Protein AF-A0A9E3MDI0-F1 (afdb_monomer_lite)

Sequence (77 aa):
MAFTFLGSSAKKADPVERAIRQIYRKTSISSDAGRVENATAFMVYLYENGIHDEEDLIELALLADGKRYDPTTGAFV

pLDDT: mean 71.72, std 13.82, range [37.88, 85.25]

Secondary structure (DSSP, 8-state):
----------S---HHHHHHHHHHHHSGGGG-HHHHHHHHHHHHHHHHTT---HHHHHHHHHHTTTPPEETTTTEE-

Foldseek 3Di:
DDDDPDDDDPPDPQLLVVLLVCCVVPPPCVVPPQLSVQLSVQLVVCVVVPPRDSVVSNVVSVVLVSFHQDPVVRDGD

Structure (mmCIF, N/CA/C/O backbone):
data_AF-A0A9E3MDI0-F1
#
_entry.id   AF-A0A9E3MDI0-F1
#
loop_
_atom_site.group_PDB
_atom_site.id
_atom_site.type_symbol
_atom_site.label_atom_id
_atom_site.label_alt_id
_atom_site.label_comp_id
_atom_site.label_asym_id
_atom_site.label_entity_id
_atom_site.label_seq_id
_atom_site.pdbx_PDB_ins_code
_atom_site.Cartn_x
_atom_site.Cartn_y
_atom_site.Cartn_z
_atom_site.occupancy
_atom_site.B_iso_or_equiv
_atom_site.auth_seq_id
_atom_site.auth_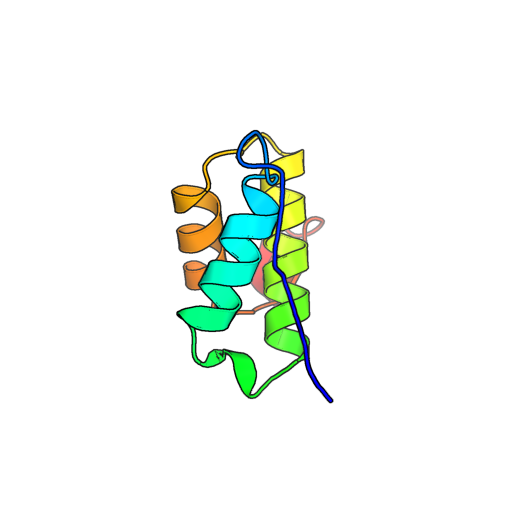comp_id
_atom_site.auth_asym_id
_atom_site.auth_atom_id
_atom_site.pdbx_PDB_model_num
ATOM 1 N N . MET A 1 1 ? 18.121 25.561 -7.419 1.00 37.88 1 MET A N 1
ATOM 2 C CA . MET A 1 1 ? 16.715 25.140 -7.244 1.00 37.88 1 MET A CA 1
ATOM 3 C C . MET A 1 1 ? 16.422 25.158 -5.754 1.00 37.88 1 MET A C 1
ATOM 5 O O . MET A 1 1 ? 16.992 24.352 -5.034 1.00 37.88 1 MET A O 1
ATOM 9 N N . ALA A 1 2 ? 15.669 26.147 -5.277 1.00 40.09 2 ALA A N 1
ATOM 10 C CA . ALA A 1 2 ? 15.343 26.306 -3.862 1.00 40.09 2 ALA A CA 1
ATOM 11 C C . ALA A 1 2 ? 13.901 25.837 -3.638 1.00 40.09 2 ALA A C 1
ATOM 13 O O . ALA A 1 2 ? 12.981 26.423 -4.199 1.00 40.09 2 ALA A O 1
ATOM 14 N N . PHE A 1 3 ? 13.709 24.778 -2.849 1.00 46.19 3 PHE A N 1
ATOM 15 C CA . PHE A 1 3 ? 12.387 24.362 -2.382 1.00 46.19 3 PHE A CA 1
ATOM 16 C C . PHE A 1 3 ? 12.128 25.010 -1.025 1.00 46.19 3 PHE A C 1
ATOM 18 O O . PHE A 1 3 ? 12.512 24.494 0.022 1.00 46.19 3 PHE A O 1
ATOM 25 N N . THR A 1 4 ? 11.504 26.181 -1.052 1.00 49.88 4 THR A N 1
ATOM 26 C C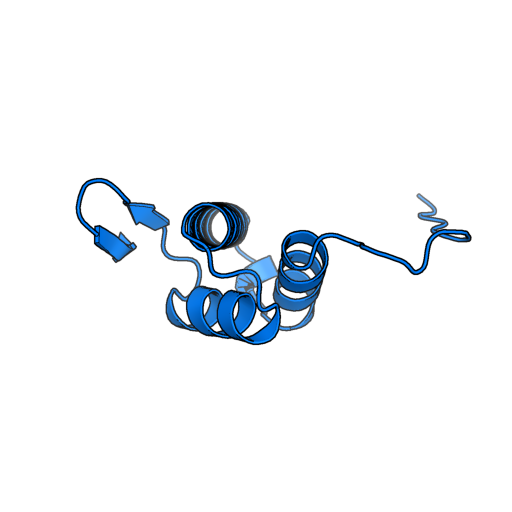A . THR A 1 4 ? 10.947 26.827 0.135 1.00 49.88 4 THR A CA 1
ATOM 27 C C . THR A 1 4 ? 9.553 26.262 0.395 1.00 49.88 4 THR A C 1
ATOM 29 O O . THR A 1 4 ? 8.596 26.668 -0.257 1.00 49.88 4 THR A O 1
ATOM 32 N N . PHE A 1 5 ? 9.423 25.354 1.362 1.00 50.19 5 PHE A N 1
ATOM 33 C CA . PHE A 1 5 ? 8.136 25.049 1.993 1.00 50.19 5 PHE A CA 1
ATOM 34 C C . PHE A 1 5 ? 8.077 25.778 3.336 1.00 50.19 5 PHE A C 1
ATOM 36 O O . PHE A 1 5 ? 8.324 25.198 4.391 1.00 50.19 5 PHE A O 1
ATOM 43 N N . LEU A 1 6 ? 7.798 27.082 3.279 1.00 50.44 6 LEU A N 1
ATOM 44 C CA . LEU A 1 6 ? 7.384 27.852 4.445 1.00 50.44 6 LEU A CA 1
ATOM 45 C C . LEU A 1 6 ? 5.892 28.155 4.311 1.00 50.44 6 LEU A C 1
ATOM 47 O O . LEU A 1 6 ? 5.491 28.915 3.436 1.00 50.44 6 LEU A O 1
ATOM 51 N N . GLY A 1 7 ? 5.107 27.608 5.237 1.00 42.31 7 GLY A N 1
ATOM 52 C CA . GLY A 1 7 ? 3.860 28.232 5.668 1.00 42.31 7 GLY A CA 1
ATOM 53 C C . GLY A 1 7 ? 2.571 27.477 5.349 1.00 42.31 7 GLY A C 1
ATOM 54 O O . GLY A 1 7 ? 2.149 27.388 4.205 1.00 42.31 7 GLY A O 1
ATOM 55 N N . SER A 1 8 ? 1.894 27.097 6.436 1.00 43.22 8 SER A N 1
ATOM 56 C CA . SER A 1 8 ? 0.430 27.099 6.569 1.00 43.22 8 SER A CA 1
ATOM 57 C C . SER A 1 8 ? -0.368 25.957 5.936 1.00 43.22 8 SER A C 1
ATOM 59 O O . SER A 1 8 ? -1.038 26.139 4.932 1.00 43.22 8 SER A O 1
ATOM 61 N N . SER A 1 9 ? -0.443 24.820 6.634 1.00 40.84 9 SER A N 1
ATOM 62 C CA . SER A 1 9 ? -1.704 24.375 7.260 1.00 40.84 9 SER A CA 1
ATOM 63 C C . SER A 1 9 ? -1.470 23.079 8.041 1.00 40.84 9 SER A C 1
ATOM 65 O O . SER A 1 9 ? -1.267 22.002 7.490 1.00 40.84 9 SER A O 1
ATOM 67 N N . ALA A 1 10 ? -1.469 23.193 9.364 1.00 53.16 10 ALA A N 1
ATOM 68 C CA . ALA A 1 10 ? -1.188 22.117 10.305 1.00 53.16 10 ALA A CA 1
ATOM 69 C C . ALA A 1 10 ? -2.432 21.279 10.677 1.00 53.16 10 ALA A C 1
ATOM 71 O O . ALA A 1 10 ? -2.507 20.772 11.794 1.00 53.16 10 ALA A O 1
ATOM 72 N N . LYS A 1 11 ? -3.437 21.129 9.804 1.00 45.34 11 LYS A N 1
ATOM 73 C CA . LYS A 1 11 ? -4.653 20.354 10.123 1.00 45.34 11 LYS A CA 1
ATOM 74 C C . LYS A 1 11 ? -5.122 19.573 8.895 1.00 45.34 11 LYS A C 1
ATOM 76 O O . LYS A 1 11 ? -5.654 20.177 7.976 1.00 45.34 11 LYS A O 1
ATOM 81 N N . LYS A 1 12 ? -4.940 18.247 8.921 1.00 49.25 12 LYS A N 1
ATOM 82 C CA . LYS A 1 12 ? -5.223 17.290 7.832 1.00 49.25 12 LYS A CA 1
ATOM 83 C C . LYS A 1 12 ? -4.300 17.410 6.612 1.00 49.25 12 LYS A C 1
ATOM 85 O O . LYS A 1 12 ? -4.761 17.619 5.503 1.00 49.25 12 LYS A O 1
ATOM 90 N N . ALA A 1 13 ? -2.992 17.250 6.798 1.00 54.06 13 ALA A N 1
ATOM 91 C CA . ALA A 1 13 ? -2.265 16.588 5.716 1.00 54.06 13 ALA A CA 1
ATOM 92 C C . ALA A 1 13 ? -2.785 15.148 5.726 1.00 54.06 13 ALA A C 1
ATOM 94 O O . ALA A 1 13 ? -2.720 14.532 6.795 1.00 54.06 13 ALA A O 1
ATOM 95 N N . ASP A 1 14 ? -3.385 14.683 4.629 1.00 68.56 14 ASP A N 1
ATOM 96 C CA . ASP A 1 14 ? -3.911 13.323 4.518 1.00 68.56 14 ASP A CA 1
ATOM 97 C C . ASP A 1 14 ? -2.884 12.336 5.099 1.00 68.56 14 ASP A C 1
ATOM 99 O O . ASP A 1 14 ? -1.695 12.440 4.766 1.00 68.56 14 ASP A O 1
ATOM 103 N N . PRO A 1 15 ? -3.289 11.430 6.008 1.00 70.69 15 PRO A N 1
ATOM 104 C CA . PRO A 1 15 ? -2.369 10.488 6.651 1.00 70.69 15 PRO A CA 1
ATOM 105 C C . PRO A 1 15 ? -1.550 9.708 5.613 1.00 70.69 15 PRO A C 1
ATOM 107 O O . PRO A 1 15 ? -0.368 9.458 5.823 1.00 70.69 15 PRO A O 1
ATOM 110 N N . VAL A 1 16 ? -2.123 9.481 4.428 1.00 69.31 16 VAL A N 1
ATOM 111 C CA . VAL A 1 16 ? -1.446 8.940 3.244 1.00 69.31 16 VAL A CA 1
ATOM 112 C C . VAL A 1 16 ? -0.251 9.792 2.801 1.00 69.31 16 VAL A C 1
ATOM 114 O O . VAL A 1 16 ? 0.843 9.266 2.628 1.00 69.31 16 VAL A O 1
ATOM 117 N N . GLU A 1 17 ? -0.389 11.113 2.652 1.00 74.94 17 GLU A N 1
ATOM 118 C CA . GLU A 1 17 ? 0.735 11.958 2.225 1.00 74.94 17 GLU A CA 1
ATOM 119 C C . GLU A 1 17 ? 1.862 12.011 3.264 1.00 74.94 17 GLU A C 1
ATOM 121 O O . GLU A 1 17 ? 3.040 12.166 2.916 1.00 74.94 17 GLU A O 1
ATOM 126 N N . ARG A 1 18 ? 1.517 11.965 4.556 1.00 76.75 18 ARG A N 1
ATOM 127 C CA . ARG A 1 18 ? 2.519 11.889 5.627 1.00 76.75 18 ARG A CA 1
ATOM 128 C C . ARG A 1 18 ? 3.239 10.550 5.595 1.00 76.75 18 ARG A C 1
ATOM 130 O O . ARG A 1 18 ? 4.470 10.553 5.555 1.00 76.75 18 ARG A O 1
ATOM 137 N N . ALA A 1 19 ? 2.489 9.459 5.479 1.00 74.69 19 ALA A N 1
ATOM 138 C CA . ALA A 1 19 ? 3.012 8.108 5.357 1.00 74.69 19 ALA A CA 1
ATOM 139 C C . ALA A 1 19 ? 3.949 7.960 4.145 1.00 74.69 19 ALA A C 1
ATOM 141 O O . ALA A 1 19 ? 5.070 7.472 4.291 1.00 74.69 19 ALA A O 1
ATOM 142 N N . ILE A 1 20 ? 3.557 8.487 2.979 1.00 74.50 20 ILE A N 1
ATOM 143 C CA . ILE A 1 20 ? 4.388 8.513 1.766 1.00 74.50 20 ILE A CA 1
ATOM 144 C C . ILE A 1 20 ? 5.689 9.277 2.031 1.00 74.50 20 ILE A C 1
ATOM 146 O O . ILE A 1 20 ? 6.777 8.735 1.832 1.00 74.50 20 ILE A O 1
ATOM 150 N N . ARG A 1 21 ? 5.611 10.519 2.533 1.00 76.69 21 ARG A N 1
ATOM 151 C CA . ARG A 1 21 ? 6.807 11.328 2.847 1.00 76.69 21 ARG A CA 1
ATOM 152 C C . ARG A 1 21 ? 7.727 10.629 3.845 1.00 76.69 21 ARG A C 1
ATOM 154 O O . ARG A 1 21 ? 8.949 10.749 3.738 1.00 76.69 21 ARG A O 1
ATOM 161 N N . GLN A 1 22 ? 7.155 9.916 4.809 1.00 74.31 22 GLN A N 1
ATOM 162 C CA . GLN A 1 22 ? 7.903 9.194 5.822 1.00 74.31 22 GLN A CA 1
ATOM 163 C C . GLN A 1 22 ? 8.562 7.942 5.257 1.00 74.31 22 GLN A C 1
ATOM 165 O O . GLN A 1 22 ? 9.729 7.720 5.564 1.00 74.31 22 GLN A O 1
ATOM 170 N N . ILE A 1 23 ? 7.902 7.190 4.375 1.00 72.75 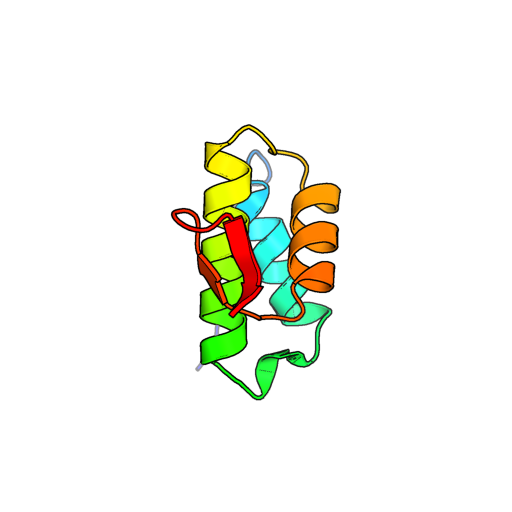23 ILE A N 1
ATOM 171 C CA . ILE A 1 23 ? 8.536 6.100 3.629 1.00 72.75 23 ILE A CA 1
ATOM 172 C C . ILE A 1 23 ? 9.694 6.636 2.798 1.00 72.75 23 ILE A C 1
ATOM 174 O O . ILE A 1 23 ? 10.817 6.199 3.025 1.00 72.75 23 ILE A O 1
ATOM 178 N N . TYR A 1 24 ? 9.486 7.660 1.966 1.00 70.00 24 TYR A N 1
ATOM 179 C CA . TYR A 1 24 ? 10.557 8.287 1.174 1.00 70.00 24 TYR A CA 1
ATOM 180 C C . TYR A 1 24 ? 11.774 8.718 2.015 1.00 70.00 24 TYR A C 1
ATOM 182 O O . TYR A 1 24 ? 12.903 8.703 1.529 1.00 70.00 24 TYR A O 1
ATOM 190 N N . ARG A 1 25 ? 11.560 9.120 3.275 1.00 71.62 25 ARG A N 1
ATOM 191 C CA . ARG A 1 25 ? 12.635 9.483 4.213 1.00 71.62 25 ARG A CA 1
ATOM 192 C C . ARG A 1 25 ? 13.279 8.291 4.915 1.00 71.62 25 ARG A C 1
ATOM 194 O O . ARG A 1 25 ? 14.475 8.331 5.186 1.00 71.62 25 ARG A O 1
ATOM 201 N N . LYS A 1 26 ? 12.472 7.313 5.327 1.00 64.94 26 LYS A N 1
ATOM 202 C CA . LYS A 1 26 ? 12.840 6.248 6.273 1.00 64.94 26 LYS A CA 1
ATOM 203 C C . LYS A 1 26 ? 13.391 5.026 5.558 1.00 64.94 26 LYS A C 1
ATOM 205 O O . LYS A 1 26 ? 14.195 4.298 6.129 1.00 64.94 26 LYS A O 1
ATOM 210 N N . THR A 1 27 ? 12.964 4.806 4.324 1.00 56.28 27 THR A N 1
ATOM 211 C CA . THR A 1 27 ? 13.349 3.639 3.559 1.00 56.28 27 THR A CA 1
ATOM 212 C C . THR A 1 27 ? 14.311 4.055 2.449 1.00 56.28 27 THR A C 1
ATOM 214 O O . THR A 1 27 ? 14.066 4.996 1.696 1.00 56.28 27 THR A O 1
ATOM 217 N N . SER A 1 28 ? 15.424 3.340 2.309 1.00 54.09 28 SER A N 1
ATOM 218 C CA . SER A 1 28 ? 16.374 3.521 1.203 1.00 54.09 28 SER A CA 1
ATOM 219 C C . SER A 1 28 ? 15.827 3.031 -0.152 1.00 54.09 28 SER A C 1
ATOM 221 O O . SER A 1 28 ? 16.601 2.843 -1.089 1.00 54.09 28 SER A O 1
ATOM 223 N N . ILE A 1 29 ? 14.500 2.855 -0.287 1.00 54.28 29 ILE A N 1
ATOM 224 C CA . ILE A 1 29 ? 13.797 2.551 -1.552 1.00 54.28 29 ILE A CA 1
ATOM 225 C C . ILE A 1 29 ? 14.060 3.639 -2.607 1.00 54.28 29 ILE A C 1
ATOM 227 O O . ILE A 1 29 ? 13.923 3.377 -3.794 1.00 54.28 29 ILE A O 1
ATOM 231 N N . SER A 1 30 ? 14.579 4.806 -2.213 1.00 52.03 30 SER A N 1
ATOM 232 C CA . SER A 1 30 ? 15.049 5.892 -3.085 1.00 52.03 30 SER A CA 1
ATOM 233 C C . SER A 1 30 ? 16.003 5.506 -4.228 1.00 52.03 30 SER A C 1
ATOM 235 O O . SER A 1 30 ? 16.263 6.353 -5.076 1.00 52.03 30 SER A O 1
ATOM 237 N N . SER A 1 31 ? 16.539 4.281 -4.280 1.00 57.25 31 SER A N 1
ATOM 238 C CA . SER A 1 31 ? 17.313 3.827 -5.448 1.00 57.25 31 SER A CA 1
ATOM 239 C C . SER A 1 31 ? 16.447 3.333 -6.611 1.00 57.25 31 SER A C 1
ATOM 241 O O . SER A 1 31 ? 16.934 3.310 -7.737 1.00 57.25 31 SER A O 1
ATOM 243 N N . ASP A 1 32 ? 15.183 2.967 -6.374 1.00 68.06 32 ASP A N 1
ATOM 244 C CA . ASP A 1 32 ? 14.304 2.400 -7.397 1.00 68.06 32 ASP A CA 1
ATOM 245 C C . ASP A 1 32 ? 12.956 3.131 -7.422 1.00 68.06 32 ASP A C 1
ATOM 247 O O . ASP A 1 32 ? 12.100 2.950 -6.554 1.00 68.06 32 ASP A O 1
ATOM 251 N N . ALA A 1 33 ? 12.784 4.003 -8.419 1.00 69.31 33 ALA A N 1
ATOM 252 C CA . ALA A 1 33 ? 11.574 4.807 -8.578 1.00 69.31 33 ALA A CA 1
ATOM 253 C C . ALA A 1 33 ? 10.307 3.937 -8.681 1.00 69.31 33 ALA A C 1
ATOM 255 O O . ALA A 1 33 ? 9.278 4.303 -8.113 1.00 69.31 33 ALA A O 1
ATOM 256 N N . GLY A 1 34 ? 10.403 2.757 -9.307 1.00 73.19 34 GLY A N 1
ATOM 257 C CA . GLY A 1 34 ? 9.275 1.839 -9.464 1.00 73.19 34 GLY A CA 1
ATOM 258 C C . GLY A 1 34 ? 8.824 1.241 -8.133 1.00 73.19 34 GLY A C 1
ATOM 259 O O . GLY A 1 34 ? 7.627 1.129 -7.870 1.00 73.19 34 GLY A O 1
ATOM 260 N N . ARG A 1 35 ? 9.765 0.940 -7.232 1.00 77.31 35 ARG A N 1
ATOM 261 C CA . ARG A 1 35 ? 9.428 0.486 -5.874 1.00 77.31 35 ARG A CA 1
ATOM 262 C C . ARG A 1 35 ? 8.670 1.546 -5.077 1.00 77.31 35 ARG A C 1
ATOM 264 O O . ARG A 1 35 ? 7.802 1.194 -4.276 1.00 77.31 35 ARG A O 1
ATOM 271 N N . VAL A 1 36 ? 8.962 2.831 -5.290 1.00 75.06 36 VAL A N 1
ATOM 272 C CA . VAL A 1 36 ? 8.230 3.893 -4.590 1.00 75.06 36 VAL A CA 1
ATOM 273 C C . VAL A 1 36 ? 6.837 4.117 -5.171 1.00 75.06 36 VAL A C 1
ATOM 275 O O . VAL A 1 36 ? 5.883 4.303 -4.412 1.00 75.06 36 VAL A O 1
ATOM 278 N N . GLU A 1 37 ? 6.694 4.055 -6.494 1.00 79.94 37 GLU A N 1
ATOM 279 C CA . GLU A 1 37 ? 5.382 4.107 -7.148 1.00 79.94 37 GLU A CA 1
ATOM 280 C C . GLU A 1 37 ? 4.489 2.950 -6.680 1.00 79.94 37 GLU A C 1
ATOM 282 O O . GLU A 1 37 ? 3.333 3.172 -6.317 1.00 79.94 37 GLU A O 1
ATOM 287 N N . ASN A 1 38 ? 5.045 1.739 -6.576 1.00 82.56 38 ASN A N 1
ATOM 288 C CA . ASN A 1 38 ? 4.339 0.564 -6.064 1.00 82.56 38 ASN A CA 1
ATOM 289 C C . ASN A 1 38 ? 3.905 0.723 -4.600 1.00 82.56 38 ASN A C 1
ATOM 291 O O . ASN A 1 38 ? 2.752 0.448 -4.269 1.00 82.56 38 ASN A O 1
ATOM 295 N N . ALA A 1 39 ? 4.803 1.194 -3.727 1.00 81.44 39 ALA A N 1
ATOM 296 C CA . ALA A 1 39 ? 4.481 1.441 -2.322 1.00 81.44 39 ALA A CA 1
ATOM 297 C C . ALA A 1 39 ? 3.397 2.520 -2.171 1.00 81.44 39 ALA A C 1
ATOM 299 O O . ALA A 1 39 ? 2.481 2.376 -1.365 1.00 81.44 39 ALA A O 1
ATOM 300 N N . THR A 1 40 ? 3.462 3.570 -2.992 1.00 81.62 40 THR A N 1
ATOM 301 C CA . THR A 1 40 ? 2.465 4.646 -3.013 1.00 81.62 40 THR A CA 1
ATOM 302 C C . THR A 1 40 ? 1.102 4.125 -3.462 1.00 81.62 40 THR A C 1
ATOM 304 O O . THR A 1 40 ? 0.104 4.373 -2.790 1.00 81.62 40 THR A O 1
ATOM 307 N N . ALA A 1 41 ? 1.051 3.357 -4.554 1.00 84.19 41 ALA A N 1
ATOM 308 C CA . ALA A 1 41 ? -0.185 2.749 -5.044 1.00 84.19 41 ALA A CA 1
ATOM 309 C C . ALA A 1 41 ? -0.811 1.809 -4.003 1.00 84.19 41 ALA A C 1
ATOM 311 O O . ALA A 1 41 ? -2.026 1.820 -3.806 1.00 84.19 41 ALA A O 1
ATOM 312 N N . PHE A 1 42 ? 0.017 1.042 -3.289 1.00 85.06 42 PHE A N 1
ATOM 313 C CA . PHE A 1 42 ? -0.450 0.184 -2.209 1.00 85.06 42 PHE A CA 1
ATOM 314 C C . PHE A 1 42 ? -1.011 0.987 -1.027 1.00 85.06 42 PHE A C 1
ATOM 316 O O . PHE A 1 42 ? -2.094 0.674 -0.545 1.00 85.06 42 PHE A O 1
ATOM 323 N N . MET A 1 43 ? -0.349 2.066 -0.600 1.00 83.38 43 MET A N 1
ATOM 324 C CA . MET A 1 43 ? -0.863 2.943 0.462 1.00 83.38 43 MET A CA 1
ATOM 325 C C . MET A 1 43 ? -2.202 3.591 0.102 1.00 83.38 43 MET A C 1
ATOM 327 O O . MET A 1 43 ? -3.091 3.666 0.947 1.00 83.38 43 MET A O 1
ATOM 331 N N . VAL A 1 44 ? -2.363 4.034 -1.149 1.00 84.62 44 VAL A N 1
ATOM 332 C CA . VAL A 1 44 ? -3.642 4.575 -1.635 1.00 84.62 44 VAL A CA 1
ATOM 333 C C . VAL A 1 44 ? -4.732 3.506 -1.560 1.00 84.62 44 VAL A C 1
ATOM 335 O O . VAL A 1 44 ? -5.803 3.774 -1.025 1.00 84.62 44 VAL A O 1
ATOM 338 N N . TYR A 1 45 ? -4.438 2.281 -2.001 1.00 84.81 45 TYR A N 1
ATOM 339 C CA . TYR A 1 45 ? -5.379 1.166 -1.901 1.00 84.81 45 TYR A CA 1
ATOM 340 C C . TYR A 1 45 ? -5.793 0.882 -0.450 1.00 84.81 45 TYR A C 1
ATOM 342 O O . TYR A 1 45 ? -6.979 0.734 -0.166 1.00 84.81 45 TYR A O 1
ATOM 350 N N . LEU A 1 46 ? -4.843 0.824 0.485 1.00 84.94 46 LEU A N 1
ATOM 351 C CA . LEU A 1 46 ? -5.145 0.590 1.900 1.00 84.94 46 LEU A CA 1
ATOM 352 C C . LEU A 1 46 ? -6.057 1.684 2.474 1.00 84.94 46 LEU A C 1
ATOM 354 O O . LEU A 1 46 ? -7.007 1.370 3.193 1.00 84.94 46 LEU A O 1
ATOM 358 N N . TYR A 1 47 ? -5.820 2.940 2.092 1.00 84.75 47 TYR A N 1
ATOM 359 C CA . TYR A 1 47 ? -6.668 4.063 2.479 1.00 84.75 47 TYR A CA 1
ATOM 360 C C . TYR A 1 47 ? -8.088 3.937 1.928 1.00 84.75 47 TYR A C 1
ATOM 362 O O . TYR A 1 47 ? -9.050 4.050 2.682 1.00 84.75 47 TYR A O 1
ATOM 370 N N . GLU A 1 48 ? -8.241 3.612 0.644 1.00 83.94 48 GLU A N 1
ATOM 371 C CA . GLU A 1 48 ? -9.559 3.392 0.031 1.00 83.94 48 GLU A CA 1
ATOM 372 C C . GLU A 1 48 ? -10.318 2.203 0.644 1.00 83.94 48 GLU A C 1
ATOM 374 O O . GLU A 1 48 ? -11.549 2.197 0.657 1.00 83.94 48 GLU A O 1
ATOM 379 N N . ASN A 1 49 ? -9.603 1.221 1.201 1.00 84.56 49 ASN A N 1
ATOM 380 C CA . ASN A 1 49 ? -10.185 0.069 1.896 1.00 84.56 49 ASN A CA 1
ATOM 381 C C . ASN A 1 49 ? -10.469 0.324 3.389 1.00 84.56 49 ASN A C 1
ATOM 383 O O . ASN A 1 49 ? -10.941 -0.578 4.083 1.00 84.56 49 ASN A O 1
ATOM 387 N N . GLY A 1 50 ? -10.230 1.543 3.883 1.00 82.94 50 GLY A N 1
ATOM 388 C CA . GLY A 1 50 ? -10.597 1.976 5.233 1.00 82.94 50 GLY A CA 1
ATOM 389 C C . GLY A 1 50 ? -9.456 1.999 6.251 1.00 82.94 50 GLY A C 1
ATOM 390 O O . GLY A 1 50 ? -9.713 2.280 7.421 1.00 82.94 50 GLY A O 1
ATOM 391 N N . ILE A 1 51 ? -8.209 1.745 5.840 1.00 83.75 51 ILE A N 1
ATOM 392 C CA . ILE A 1 51 ? -7.033 1.913 6.705 1.00 83.75 51 ILE A CA 1
ATOM 393 C C . ILE A 1 51 ? -6.545 3.353 6.588 1.00 83.75 51 ILE A C 1
ATOM 395 O O . ILE A 1 51 ? -5.826 3.722 5.662 1.00 83.75 51 ILE A O 1
ATOM 399 N N . HIS A 1 52 ? -6.962 4.192 7.530 1.00 83.75 52 HIS A N 1
ATOM 400 C CA . HIS A 1 52 ? -6.585 5.608 7.559 1.00 83.75 52 HIS A CA 1
ATOM 401 C C . HIS A 1 52 ? -5.446 5.905 8.544 1.00 83.75 52 HIS A C 1
ATOM 403 O O . HIS A 1 52 ? -5.000 7.051 8.633 1.00 83.75 52 HIS A O 1
ATOM 409 N N . ASP A 1 53 ? -4.983 4.891 9.274 1.00 83.94 53 ASP A N 1
ATOM 410 C CA . ASP A 1 53 ? -3.908 5.009 10.248 1.00 83.94 53 ASP A CA 1
ATOM 411 C C . ASP A 1 53 ? -2.544 5.103 9.560 1.00 83.94 53 ASP A C 1
ATOM 413 O O . ASP A 1 53 ? -2.138 4.248 8.776 1.00 83.94 53 ASP A O 1
ATOM 417 N N . GLU A 1 54 ? -1.824 6.186 9.857 1.00 81.00 54 GLU A N 1
ATOM 418 C CA . GLU A 1 54 ? -0.519 6.490 9.264 1.00 81.00 54 GLU A CA 1
ATOM 419 C C . GLU A 1 54 ? 0.512 5.390 9.563 1.00 81.00 54 GLU A C 1
ATOM 421 O O . GLU A 1 54 ? 1.271 5.004 8.675 1.00 81.00 54 GLU A O 1
ATOM 426 N N . GLU A 1 55 ? 0.526 4.866 10.792 1.00 83.88 55 GLU A N 1
ATOM 427 C CA . GLU A 1 55 ? 1.463 3.814 11.198 1.00 83.88 55 GLU A CA 1
ATOM 428 C C . GLU A 1 55 ? 1.188 2.499 10.461 1.00 83.88 55 GLU A C 1
ATOM 430 O O . GLU A 1 55 ? 2.124 1.929 9.900 1.00 83.88 55 GLU A O 1
ATOM 435 N N . ASP A 1 56 ? -0.080 2.093 10.352 1.00 85.25 56 ASP A N 1
ATOM 436 C CA . ASP A 1 56 ? -0.493 0.889 9.620 1.00 85.25 56 ASP A CA 1
ATOM 437 C C . ASP A 1 56 ? -0.139 0.991 8.133 1.00 85.25 56 ASP A C 1
ATOM 439 O O . ASP A 1 56 ? 0.420 0.060 7.549 1.00 85.25 56 ASP A O 1
ATOM 443 N N . LEU A 1 57 ? -0.398 2.149 7.512 1.00 83.44 57 LEU A N 1
ATOM 444 C CA . LEU A 1 57 ? -0.034 2.405 6.117 1.00 83.44 57 LEU A CA 1
ATOM 445 C C . LEU A 1 57 ? 1.477 2.259 5.897 1.00 83.44 57 LEU A C 1
ATOM 447 O O . LEU A 1 57 ? 1.904 1.656 4.909 1.00 83.44 57 LEU A O 1
ATOM 451 N N . ILE A 1 58 ? 2.292 2.804 6.805 1.00 81.94 58 ILE A N 1
ATOM 452 C CA . ILE A 1 58 ? 3.755 2.711 6.730 1.00 81.94 58 ILE A CA 1
ATOM 453 C C . ILE A 1 58 ? 4.212 1.267 6.930 1.00 81.94 58 ILE A C 1
ATOM 455 O O . ILE A 1 58 ? 5.055 0.789 6.170 1.00 81.94 58 ILE A O 1
ATOM 459 N N . GLU A 1 59 ? 3.696 0.579 7.943 1.00 83.69 59 GLU A N 1
ATOM 460 C CA . GLU A 1 59 ? 4.132 -0.767 8.304 1.00 83.69 59 GLU A CA 1
ATOM 461 C C . GLU A 1 59 ? 3.789 -1.774 7.204 1.00 83.69 59 GLU A C 1
ATOM 463 O O . GLU A 1 59 ? 4.652 -2.544 6.778 1.00 83.69 59 GLU A O 1
ATOM 468 N N . LEU A 1 60 ? 2.579 -1.691 6.649 1.00 84.06 60 LEU A N 1
ATOM 469 C CA . LEU A 1 60 ? 2.144 -2.539 5.543 1.00 84.06 60 LEU A CA 1
ATOM 470 C C . LEU A 1 60 ? 2.940 -2.263 4.264 1.00 84.06 60 LEU A C 1
ATOM 472 O O . LEU A 1 60 ? 3.361 -3.198 3.582 1.00 84.06 60 LEU A O 1
ATOM 476 N N . ALA A 1 61 ? 3.199 -1.000 3.928 1.00 81.69 61 ALA A N 1
ATOM 477 C CA . ALA A 1 61 ? 3.994 -0.675 2.746 1.00 81.69 61 ALA A CA 1
ATOM 478 C C . ALA A 1 61 ? 5.484 -1.026 2.903 1.00 81.69 61 ALA A C 1
ATOM 480 O O . ALA A 1 61 ? 6.135 -1.378 1.918 1.00 81.69 61 ALA A O 1
ATOM 481 N N . LEU A 1 62 ? 6.025 -0.993 4.126 1.00 80.00 62 LEU A N 1
ATOM 482 C CA . LEU A 1 62 ? 7.348 -1.547 4.428 1.00 80.00 62 LEU A CA 1
ATOM 483 C C . LEU A 1 62 ? 7.354 -3.075 4.327 1.00 80.00 62 LEU A C 1
ATOM 485 O O . LEU A 1 62 ? 8.301 -3.631 3.776 1.00 80.00 62 LEU A O 1
ATOM 489 N N . LEU A 1 63 ? 6.298 -3.747 4.796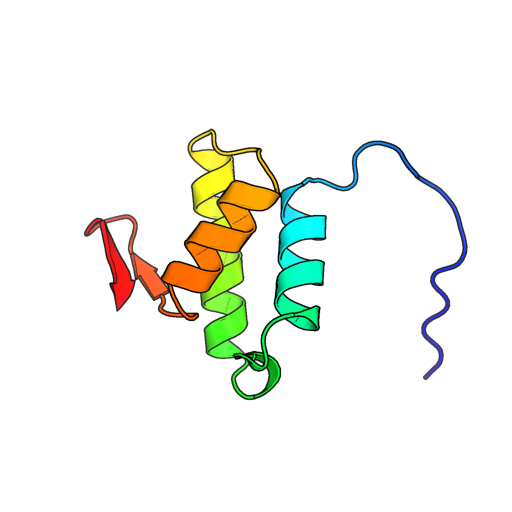 1.00 81.94 63 LEU A N 1
ATOM 490 C CA . LEU A 1 63 ? 6.131 -5.198 4.674 1.00 81.94 63 LEU A CA 1
ATOM 491 C C . LEU A 1 63 ? 6.068 -5.639 3.204 1.00 81.94 63 LEU A C 1
ATOM 493 O O . LEU A 1 63 ? 6.610 -6.683 2.843 1.00 81.94 63 LEU A O 1
ATOM 497 N N . ALA A 1 64 ? 5.455 -4.819 2.348 1.00 80.31 64 ALA A N 1
ATOM 498 C CA . ALA A 1 64 ? 5.437 -5.021 0.905 1.00 80.31 64 ALA A CA 1
ATOM 499 C C . ALA A 1 64 ? 6.825 -4.849 0.255 1.00 80.31 64 ALA A C 1
ATOM 501 O O . ALA A 1 64 ? 7.028 -5.325 -0.860 1.00 80.31 64 ALA A O 1
ATOM 502 N N . ASP A 1 65 ? 7.779 -4.180 0.918 1.00 78.25 65 ASP A N 1
ATOM 503 C CA . ASP A 1 65 ? 9.140 -3.899 0.428 1.00 78.25 65 ASP A CA 1
ATOM 504 C C . ASP A 1 65 ? 9.159 -3.315 -1.003 1.00 78.25 65 ASP A C 1
ATOM 506 O O . ASP A 1 65 ? 9.960 -3.689 -1.863 1.00 78.25 65 ASP A O 1
ATOM 510 N N . GLY A 1 66 ? 8.204 -2.431 -1.307 1.00 72.62 66 GLY A N 1
ATOM 511 C CA . GLY A 1 66 ? 8.064 -1.819 -2.634 1.00 72.62 66 GLY A CA 1
ATOM 512 C C . GLY A 1 66 ? 7.669 -2.782 -3.765 1.00 72.62 66 GLY A C 1
ATOM 513 O O . GLY A 1 66 ? 7.787 -2.424 -4.941 1.00 72.62 66 GLY A O 1
ATOM 514 N N . LYS A 1 67 ? 7.212 -4.000 -3.446 1.00 80.75 67 LYS A N 1
ATOM 515 C CA . LYS A 1 67 ? 6.568 -4.895 -4.418 1.00 80.75 67 LYS A CA 1
ATOM 516 C C . LYS A 1 67 ? 5.238 -4.319 -4.870 1.00 80.75 67 LYS A C 1
ATOM 518 O O . LYS A 1 67 ? 4.570 -3.600 -4.122 1.00 80.75 67 LYS A O 1
ATOM 523 N N . ARG A 1 68 ? 4.835 -4.650 -6.093 1.00 79.06 68 ARG A N 1
ATOM 524 C CA . ARG A 1 68 ? 3.570 -4.169 -6.633 1.00 79.06 68 ARG A CA 1
ATOM 525 C C . ARG A 1 68 ? 2.439 -4.986 -6.031 1.00 79.06 68 ARG A C 1
ATOM 527 O O . ARG A 1 68 ? 2.398 -6.199 -6.196 1.00 79.06 68 ARG A O 1
ATOM 534 N N . TYR A 1 69 ? 1.518 -4.321 -5.348 1.00 83.00 69 TYR A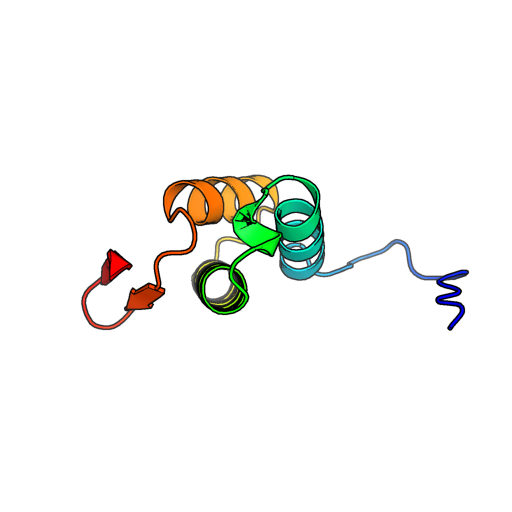 N 1
ATOM 535 C CA . TYR A 1 69 ? 0.288 -4.964 -4.912 1.00 83.00 69 TYR A CA 1
ATOM 536 C C . TYR A 1 69 ? -0.687 -5.065 -6.087 1.00 8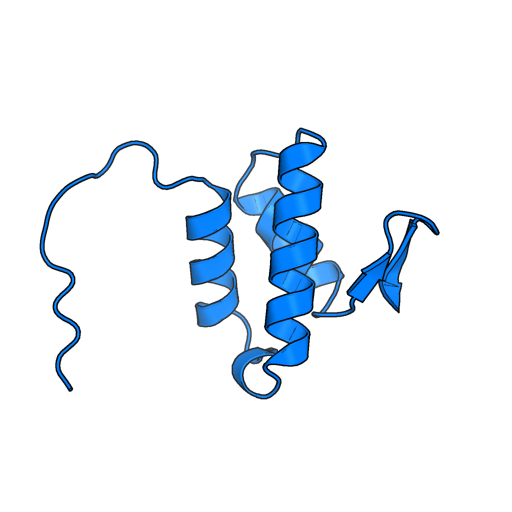3.00 69 TYR A C 1
ATOM 538 O O . TYR A 1 69 ? -0.982 -4.061 -6.742 1.00 83.00 69 TYR A O 1
ATOM 546 N N . ASP A 1 70 ? -1.175 -6.271 -6.357 1.00 82.25 70 ASP A N 1
ATOM 547 C CA . ASP A 1 70 ? -2.238 -6.515 -7.322 1.00 82.25 70 ASP A CA 1
ATOM 548 C C . ASP A 1 70 ? -3.562 -6.757 -6.574 1.00 82.25 70 ASP A C 1
ATOM 550 O O . ASP A 1 70 ? -3.755 -7.827 -5.989 1.00 82.25 70 ASP A O 1
ATOM 554 N N . PRO A 1 71 ? -4.501 -5.793 -6.597 1.00 74.56 71 PRO A N 1
ATOM 555 C CA . PRO A 1 71 ? -5.781 -5.920 -5.907 1.00 74.56 71 PRO A CA 1
ATOM 556 C C . PRO A 1 71 ? -6.696 -6.985 -6.524 1.00 74.56 71 PRO A C 1
ATOM 558 O O . PRO A 1 71 ? -7.644 -7.416 -5.874 1.00 74.56 71 PRO A O 1
ATOM 561 N N . THR A 1 72 ? -6.441 -7.426 -7.761 1.00 79.44 72 THR A N 1
ATOM 562 C CA . THR A 1 72 ? -7.260 -8.462 -8.407 1.00 79.44 72 THR A CA 1
ATOM 563 C C . THR A 1 72 ? -6.894 -9.868 -7.939 1.00 79.44 72 THR A C 1
ATOM 565 O O . THR A 1 72 ? -7.766 -10.731 -7.847 1.00 79.44 72 THR A O 1
ATOM 568 N N . THR A 1 73 ? -5.619 -10.094 -7.609 1.00 78.62 73 THR A N 1
ATOM 569 C CA . THR A 1 73 ? -5.102 -11.387 -7.133 1.00 78.62 73 THR A CA 1
ATOM 570 C C . THR A 1 73 ? -4.835 -11.409 -5.626 1.00 78.62 73 THR A C 1
ATOM 572 O O . THR A 1 73 ? -4.687 -12.487 -5.051 1.00 78.62 73 THR A O 1
ATOM 575 N N . GLY A 1 74 ? -4.789 -10.244 -4.972 1.00 76.88 74 GLY A N 1
ATOM 576 C CA . GLY A 1 74 ? -4.433 -10.100 -3.558 1.00 76.88 74 GLY A CA 1
ATOM 577 C C . GLY A 1 74 ? -2.961 -10.408 -3.270 1.00 76.88 74 GLY A C 1
ATOM 578 O O . GLY A 1 74 ? -2.612 -10.696 -2.125 1.00 76.88 74 GLY A O 1
ATOM 579 N N . ALA A 1 75 ? -2.105 -10.388 -4.296 1.00 77.50 75 ALA A N 1
ATOM 580 C CA . ALA A 1 75 ? -0.708 -10.797 -4.215 1.00 77.50 75 ALA A CA 1
ATOM 581 C C . ALA A 1 75 ? 0.259 -9.622 -4.421 1.00 77.50 75 ALA A C 1
ATOM 583 O O . ALA A 1 75 ? -0.072 -8.608 -5.034 1.00 77.50 75 ALA A O 1
ATOM 584 N N . PHE A 1 76 ? 1.483 -9.791 -3.919 1.00 80.06 76 PHE A N 1
ATOM 585 C CA . PHE A 1 76 ? 2.608 -8.899 -4.193 1.00 80.06 76 PHE A CA 1
ATOM 586 C C . PHE A 1 76 ? 3.482 -9.509 -5.293 1.00 80.06 76 PHE A C 1
ATOM 588 O O . PHE A 1 76 ? 4.001 -10.615 -5.103 1.00 80.06 76 PHE A O 1
ATOM 595 N N . VAL A 1 77 ? 3.646 -8.797 -6.411 1.00 72.75 77 VAL A N 1
ATOM 596 C CA . VAL A 1 77 ? 4.405 -9.230 -7.602 1.00 72.75 77 VAL A CA 1
ATOM 597 C C . VAL A 1 77 ? 5.639 -8.378 -7.867 1.00 72.75 77 VAL A C 1
ATOM 599 O O . VAL A 1 77 ? 5.670 -7.193 -7.447 1.00 72.75 77 VAL A O 1
#

Radius of gyration: 13.45 Å; chains: 1; bounding box: 28×40×21 Å